Protein AF-A0A542ZF62-F1 (afdb_monomer_lite)

Sequence (66 aa):
MPPRSPFRPDRPQLVLALATVLAYAVGYPLALVAGSPFGWVLVTLGGFLLLAFGVVTIQRIHRSGP

Secondary structure (DSSP, 8-state):
-PPPPP----HHHHHHHHHHHHHHHHHHHHHHTS--HHHHHHHHHHHHHHHHHHHHHHHHHHHS--

pLDDT: mean 73.61, std 7.86, range [47.31, 86.62]

Organism: NCBI:txid297536

Radius of gyration: 15.74 Å; chains: 1; bounding box: 31×20×46 Å

Foldseek 3Di:
DDDDPPPPQDPVLVVLVVQLCVLCVQLVCCCVVVVDVVSVVSNVVSVVSVVVSVVVVVVVVVVPDD

Structure (mmCIF, N/CA/C/O backbone):
data_AF-A0A542ZF62-F1
#
_entry.id   AF-A0A542ZF62-F1
#
loop_
_atom_site.group_PDB
_atom_site.id
_atom_site.type_symbol
_atom_site.label_atom_id
_atom_site.label_alt_id
_atom_site.label_comp_id
_atom_site.label_asym_id
_atom_site.label_entity_id
_atom_site.label_seq_id
_atom_site.pdbx_PDB_ins_code
_atom_site.Cartn_x
_atom_site.Cartn_y
_atom_site.Cartn_z
_atom_site.occupancy
_atom_site.B_iso_or_equiv
_atom_site.auth_seq_id
_atom_site.auth_comp_id
_atom_site.auth_asym_id
_atom_site.auth_atom_id
_atom_site.pdbx_PDB_model_num
ATOM 1 N N . MET A 1 1 ? -17.694 -12.257 31.933 1.00 61.34 1 MET A N 1
ATOM 2 C CA . MET A 1 1 ? -16.853 -11.590 30.915 1.00 61.34 1 MET A CA 1
ATOM 3 C C . MET A 1 1 ? -17.637 -11.560 29.610 1.00 61.34 1 MET A C 1
ATOM 5 O O . MET A 1 1 ? -17.794 -12.622 29.022 1.00 61.34 1 MET A O 1
ATOM 9 N N . PRO A 1 2 ? -18.219 -10.425 29.189 1.00 59.59 2 PRO A N 1
ATOM 10 C CA . PRO A 1 2 ? -18.847 -10.358 27.874 1.00 59.59 2 PRO A CA 1
ATOM 11 C C . PRO A 1 2 ? -17.770 -10.418 26.769 1.00 59.59 2 PRO A C 1
ATOM 13 O O . PRO A 1 2 ? -16.661 -9.912 26.975 1.00 59.59 2 PRO A O 1
ATOM 16 N N . PRO A 1 3 ? -18.055 -11.049 25.617 1.00 64.62 3 PRO A N 1
ATOM 17 C CA . PRO A 1 3 ? -17.132 -11.105 24.490 1.00 64.62 3 PRO A CA 1
ATOM 18 C C . PRO A 1 3 ? -16.880 -9.691 23.957 1.00 64.62 3 PRO A C 1
ATOM 20 O O . PRO A 1 3 ? -17.818 -8.941 23.688 1.00 64.62 3 PRO A O 1
ATOM 23 N N . ARG A 1 4 ? -15.600 -9.323 23.814 1.00 63.31 4 ARG A N 1
ATOM 24 C CA . ARG A 1 4 ? -15.183 -8.094 23.127 1.00 63.31 4 ARG A CA 1
ATOM 25 C C . ARG A 1 4 ? -15.821 -8.110 21.737 1.00 63.31 4 ARG A C 1
ATOM 27 O O . ARG A 1 4 ? -15.609 -9.060 20.986 1.00 63.31 4 ARG A O 1
ATOM 34 N N . SER A 1 5 ? -16.638 -7.103 21.430 1.00 63.12 5 SER A N 1
ATOM 35 C CA . SER A 1 5 ? -17.317 -6.968 20.140 1.00 63.12 5 SER A CA 1
ATOM 36 C C . SER A 1 5 ? -16.326 -7.177 18.991 1.00 63.12 5 SER A C 1
ATOM 38 O O . SER A 1 5 ? -15.222 -6.624 19.068 1.00 63.12 5 SER A O 1
ATOM 40 N N . PRO A 1 6 ? -16.687 -7.918 17.926 1.00 59.97 6 PRO A N 1
ATOM 41 C CA . PRO A 1 6 ? -15.825 -8.052 16.763 1.00 59.97 6 PRO A CA 1
ATOM 42 C C . PRO A 1 6 ? -15.520 -6.646 16.264 1.00 59.97 6 PRO A C 1
ATOM 44 O O . PRO A 1 6 ? -16.436 -5.850 16.062 1.00 59.97 6 PRO A O 1
ATOM 47 N N . PHE A 1 7 ? -14.229 -6.344 16.160 1.00 62.34 7 PHE A N 1
ATOM 48 C CA . PHE A 1 7 ? -13.668 -5.096 15.664 1.00 62.34 7 PHE A CA 1
ATOM 49 C C . PHE A 1 7 ? -14.286 -4.825 14.287 1.00 62.34 7 PHE A C 1
ATOM 51 O O . PHE A 1 7 ? -13.789 -5.306 13.274 1.00 62.34 7 PHE A O 1
ATOM 58 N N . ARG A 1 8 ? -15.448 -4.166 14.241 1.00 61.94 8 ARG A N 1
ATOM 59 C CA . ARG A 1 8 ? -16.129 -3.862 12.986 1.00 61.94 8 ARG A CA 1
ATOM 60 C C . ARG A 1 8 ? -15.310 -2.727 12.382 1.00 61.94 8 ARG A C 1
ATOM 62 O O . ARG A 1 8 ? -15.280 -1.641 12.971 1.00 61.94 8 ARG A O 1
ATOM 69 N N . PRO A 1 9 ? -14.577 -2.966 11.283 1.00 60.84 9 PRO A N 1
ATOM 70 C CA . PRO A 1 9 ? -13.842 -1.893 10.648 1.00 60.84 9 PRO A CA 1
ATOM 71 C C . PRO A 1 9 ? -14.889 -0.901 10.160 1.00 60.84 9 PRO A C 1
ATOM 73 O O . PRO A 1 9 ? -15.834 -1.283 9.462 1.00 60.84 9 PRO A O 1
ATOM 76 N N . ASP A 1 10 ? -14.762 0.361 10.554 1.00 74.25 10 ASP A N 1
ATOM 77 C CA . ASP A 1 10 ? -15.636 1.382 9.998 1.00 74.25 10 ASP A CA 1
ATOM 78 C C . ASP A 1 10 ? -15.380 1.430 8.486 1.00 74.25 10 ASP A C 1
ATOM 80 O O . ASP A 1 10 ? -14.240 1.284 8.038 1.00 74.25 10 ASP A O 1
ATOM 84 N N . ARG A 1 11 ? -16.427 1.646 7.681 1.00 76.81 11 ARG A N 1
ATOM 85 C CA . ARG A 1 11 ? -16.302 1.805 6.219 1.00 76.81 11 ARG A CA 1
ATOM 86 C C . ARG A 1 11 ? -15.107 2.683 5.792 1.00 76.81 11 ARG A C 1
ATOM 88 O O . ARG A 1 11 ? -14.375 2.238 4.913 1.00 76.81 11 ARG A O 1
ATOM 95 N N . PRO A 1 12 ? -14.834 3.855 6.408 1.00 73.56 12 PRO A N 1
ATOM 96 C CA . PRO A 1 12 ? -13.653 4.653 6.068 1.00 73.56 12 PRO A CA 1
ATOM 97 C C . PRO A 1 12 ? -12.319 3.953 6.360 1.00 73.56 12 PRO A C 1
ATOM 99 O O . PRO A 1 12 ? -11.403 4.053 5.552 1.00 73.56 12 PRO A O 1
ATOM 102 N N . GLN A 1 13 ? -12.201 3.207 7.463 1.00 72.25 13 GLN A N 1
ATOM 103 C CA . GLN A 1 13 ? -10.992 2.436 7.773 1.00 72.25 13 GLN A CA 1
ATOM 104 C C . GLN A 1 13 ? -10.749 1.339 6.734 1.00 72.25 13 GLN A C 1
ATOM 106 O O . GLN A 1 13 ? -9.620 1.145 6.292 1.00 72.25 13 GLN A O 1
ATOM 111 N N . LEU A 1 14 ? -11.813 0.655 6.313 1.00 79.88 14 LEU A N 1
ATOM 112 C CA . LEU A 1 14 ? -11.721 -0.389 5.298 1.00 79.88 14 LEU A CA 1
ATOM 113 C C . LEU A 1 14 ? -11.295 0.202 3.948 1.00 79.88 14 LEU A C 1
ATOM 115 O O . LEU A 1 14 ? -10.390 -0.330 3.317 1.00 79.88 14 LEU A O 1
ATOM 119 N N . VAL A 1 15 ? -11.868 1.344 3.551 1.00 81.31 15 VAL A N 1
ATOM 120 C CA . VAL A 1 15 ? -11.481 2.068 2.327 1.00 81.31 15 VAL A CA 1
ATOM 121 C C . VAL A 1 15 ? -10.015 2.511 2.372 1.00 81.31 15 VAL A C 1
ATOM 123 O O . VAL A 1 15 ? -9.300 2.310 1.395 1.00 81.31 15 VAL A O 1
ATOM 126 N N . LEU A 1 16 ? -9.539 3.053 3.498 1.00 75.62 16 LEU A N 1
ATOM 127 C CA . LEU A 1 16 ? -8.134 3.447 3.671 1.00 75.62 16 LEU A CA 1
ATOM 128 C C . LEU A 1 16 ? -7.179 2.253 3.588 1.00 75.62 16 LEU A C 1
ATOM 130 O O . LEU A 1 16 ? -6.156 2.331 2.906 1.00 75.62 16 LEU A O 1
ATOM 134 N N . ALA A 1 17 ? -7.513 1.142 4.246 1.00 75.31 17 ALA A N 1
ATOM 135 C CA . ALA A 1 17 ? -6.714 -0.076 4.185 1.00 75.31 17 ALA A CA 1
ATOM 136 C C . ALA A 1 17 ? -6.634 -0.610 2.747 1.00 75.31 17 ALA A C 1
ATOM 138 O O . ALA A 1 17 ? -5.546 -0.899 2.253 1.00 75.31 17 ALA A O 1
ATOM 139 N N . LEU A 1 18 ? -7.767 -0.664 2.043 1.00 82.31 18 LEU A N 1
ATOM 140 C CA . LEU A 1 18 ? -7.839 -1.149 0.664 1.00 82.31 18 LEU A CA 1
ATOM 141 C C . LEU A 1 18 ? -7.081 -0.233 -0.307 1.00 82.31 18 LEU A C 1
ATOM 143 O O . LEU A 1 18 ? -6.339 -0.723 -1.155 1.00 82.31 18 LEU A O 1
ATOM 147 N N . ALA A 1 19 ? -7.197 1.087 -0.140 1.00 77.81 19 ALA A N 1
ATOM 148 C CA . ALA A 1 19 ? -6.442 2.071 -0.913 1.00 77.81 19 ALA A CA 1
ATOM 149 C C . ALA A 1 19 ? -4.929 1.937 -0.688 1.00 77.81 19 ALA A C 1
ATOM 151 O O . ALA A 1 19 ? -4.155 1.994 -1.640 1.00 77.81 19 ALA A O 1
ATOM 152 N N . THR A 1 20 ? -4.508 1.696 0.556 1.00 75.88 20 THR A N 1
ATOM 153 C CA . THR A 1 20 ? -3.096 1.490 0.902 1.00 75.88 20 THR A CA 1
ATOM 154 C C . THR A 1 20 ? -2.547 0.215 0.269 1.00 75.88 20 THR A C 1
ATOM 156 O O . THR A 1 20 ? -1.470 0.232 -0.327 1.00 75.88 20 THR A O 1
ATOM 159 N N . VAL A 1 21 ? -3.305 -0.883 0.345 1.00 80.69 21 VAL A N 1
ATOM 160 C CA . VAL A 1 21 ? -2.932 -2.163 -0.272 1.00 80.69 21 VAL A CA 1
ATOM 161 C C . VAL A 1 21 ? -2.838 -2.025 -1.788 1.00 80.69 21 VAL A C 1
ATOM 163 O O . VAL A 1 21 ? -1.854 -2.475 -2.362 1.00 80.69 21 VAL A O 1
ATOM 166 N N . LEU A 1 22 ? -3.797 -1.360 -2.439 1.00 80.06 22 LEU A N 1
ATOM 167 C CA . LEU A 1 22 ? -3.752 -1.103 -3.882 1.00 80.06 22 LEU A CA 1
ATOM 168 C C . LEU A 1 22 ? -2.551 -0.233 -4.274 1.00 80.06 22 LEU A C 1
ATOM 170 O O . LEU A 1 22 ? -1.860 -0.550 -5.240 1.00 80.06 22 LEU A O 1
ATOM 174 N N . ALA A 1 23 ? -2.263 0.824 -3.512 1.00 77.75 23 ALA A N 1
ATOM 175 C CA . ALA A 1 23 ? -1.125 1.701 -3.770 1.00 77.75 23 ALA A CA 1
ATOM 176 C C . ALA A 1 23 ? 0.212 0.950 -3.673 1.00 77.75 23 ALA A C 1
ATOM 178 O O . ALA A 1 23 ? 1.078 1.138 -4.525 1.00 77.75 23 ALA A O 1
ATOM 179 N N . TYR A 1 24 ? 0.366 0.057 -2.692 1.00 72.38 24 TYR A N 1
ATOM 180 C CA . TYR A 1 24 ? 1.557 -0.787 -2.571 1.00 72.38 24 TYR A CA 1
ATOM 181 C C . TYR A 1 24 ? 1.608 -1.888 -3.634 1.00 72.38 24 TYR A C 1
ATOM 183 O O . TYR A 1 24 ? 2.647 -2.079 -4.258 1.00 72.38 24 TYR A O 1
ATOM 191 N N . ALA A 1 25 ? 0.496 -2.581 -3.882 1.00 78.19 25 ALA A N 1
ATOM 192 C CA . ALA A 1 25 ? 0.425 -3.681 -4.841 1.00 78.19 25 ALA A CA 1
ATOM 193 C C . ALA A 1 25 ? 0.693 -3.227 -6.280 1.00 78.19 25 ALA A C 1
ATOM 195 O O . ALA A 1 25 ? 1.255 -3.991 -7.056 1.00 78.19 25 ALA A O 1
ATOM 196 N N . VAL A 1 26 ? 0.319 -1.994 -6.634 1.00 77.25 26 VAL A N 1
ATOM 197 C CA . VAL A 1 26 ? 0.595 -1.407 -7.953 1.00 77.25 26 VAL A CA 1
ATOM 198 C C . VAL A 1 26 ? 1.925 -0.656 -7.954 1.00 77.25 26 VAL A C 1
ATOM 200 O O . VAL A 1 26 ? 2.722 -0.822 -8.873 1.00 77.25 26 VAL A O 1
ATOM 203 N N . GLY A 1 27 ? 2.201 0.146 -6.925 1.00 70.81 27 GLY A N 1
ATOM 204 C CA . GLY A 1 27 ? 3.388 0.997 -6.860 1.00 70.81 27 GLY A CA 1
ATOM 205 C C . GLY A 1 27 ? 4.692 0.212 -6.749 1.00 70.81 27 GLY A C 1
ATOM 206 O O . GLY A 1 27 ? 5.668 0.568 -7.402 1.00 70.81 27 GLY A O 1
ATOM 207 N N . TYR A 1 28 ? 4.708 -0.880 -5.980 1.00 70.88 28 TYR A N 1
ATOM 208 C CA . TYR A 1 28 ? 5.900 -1.702 -5.768 1.00 70.88 28 TYR A CA 1
ATOM 209 C C . TYR A 1 28 ? 6.409 -2.376 -7.057 1.00 70.88 28 TYR A C 1
ATOM 211 O O . TYR A 1 28 ? 7.582 -2.189 -7.389 1.00 70.88 28 TYR A O 1
ATOM 219 N N . PRO A 1 29 ? 5.576 -3.080 -7.853 1.00 71.00 29 PRO A N 1
ATOM 220 C CA . PRO A 1 29 ? 6.020 -3.602 -9.141 1.00 71.00 29 PRO A CA 1
ATOM 221 C C . PRO A 1 29 ? 6.313 -2.490 -10.153 1.00 71.00 29 PRO A C 1
ATOM 223 O O . PRO A 1 29 ? 7.254 -2.629 -10.925 1.00 71.00 29 PRO A O 1
ATOM 226 N N . LEU A 1 30 ? 5.602 -1.357 -10.139 1.00 71.19 30 LEU A N 1
ATOM 227 C CA . LEU A 1 30 ? 5.944 -0.235 -11.026 1.00 71.19 30 LEU A CA 1
ATOM 228 C C . LEU A 1 30 ? 7.327 0.363 -10.699 1.00 71.19 30 LEU A C 1
ATOM 230 O O . LEU A 1 30 ? 8.071 0.742 -11.601 1.00 71.19 30 LEU A O 1
ATOM 234 N N . ALA A 1 31 ? 7.678 0.445 -9.415 1.00 66.88 31 ALA A N 1
ATOM 235 C CA . ALA A 1 31 ? 8.960 0.971 -8.959 1.00 66.88 31 ALA A CA 1
ATOM 236 C C . ALA A 1 31 ? 10.116 0.007 -9.263 1.00 66.88 31 ALA A C 1
ATOM 238 O O . ALA A 1 31 ? 11.169 0.444 -9.724 1.00 66.88 31 ALA A O 1
ATOM 239 N N . LEU A 1 32 ? 9.917 -1.294 -9.023 1.00 71.62 32 LEU A N 1
ATOM 240 C CA . LEU A 1 32 ? 10.970 -2.306 -9.158 1.00 71.62 32 LEU A CA 1
ATOM 241 C C . LEU A 1 32 ? 11.091 -2.894 -10.563 1.00 71.62 32 LEU A C 1
ATOM 243 O O . LEU A 1 32 ? 12.202 -3.110 -11.030 1.00 71.62 32 LEU A O 1
ATOM 247 N N . VAL A 1 33 ? 9.970 -3.169 -11.231 1.00 71.38 33 VAL A N 1
ATOM 248 C CA . VAL A 1 33 ? 9.959 -3.844 -12.539 1.00 71.38 33 VAL A CA 1
ATOM 249 C C . VAL A 1 33 ? 10.073 -2.831 -13.669 1.00 71.38 33 VAL A C 1
ATOM 251 O O . VAL A 1 33 ? 10.833 -3.049 -14.606 1.00 71.38 33 VAL A O 1
ATOM 254 N N . ALA A 1 34 ? 9.347 -1.711 -13.587 1.00 69.56 34 ALA A N 1
ATOM 255 C CA . ALA A 1 34 ? 9.399 -0.691 -14.635 1.00 69.56 34 ALA A CA 1
ATOM 256 C C . ALA A 1 34 ? 10.528 0.335 -14.427 1.00 69.56 34 ALA A C 1
ATOM 258 O O . ALA A 1 34 ? 10.753 1.161 -15.308 1.00 69.56 34 ALA A O 1
ATOM 259 N N . GLY A 1 35 ? 11.208 0.326 -13.269 1.00 69.56 35 GLY A N 1
ATOM 260 C CA . GLY A 1 35 ? 12.252 1.304 -12.927 1.00 69.56 35 GLY A CA 1
ATOM 261 C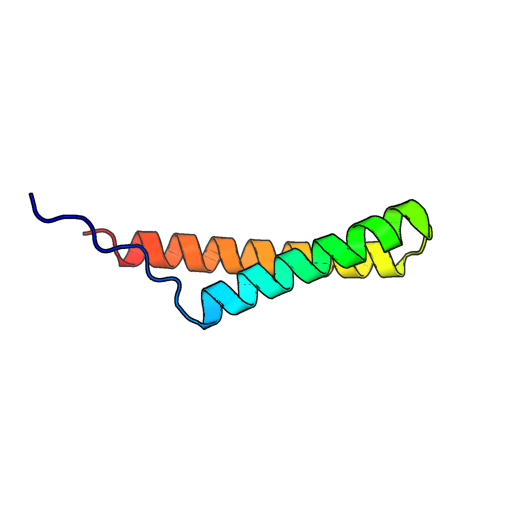 C . GLY A 1 35 ? 11.760 2.756 -12.952 1.00 69.56 35 GLY A C 1
ATOM 262 O O . GLY A 1 35 ? 12.554 3.687 -13.075 1.00 69.56 35 GLY A O 1
ATOM 263 N N . SER A 1 36 ? 10.440 2.961 -12.895 1.00 73.50 36 SER A N 1
ATOM 264 C CA . SER A 1 36 ? 9.824 4.256 -13.153 1.00 73.50 36 SER A CA 1
ATOM 265 C C . SER A 1 36 ? 9.758 5.084 -11.868 1.00 73.50 36 SER A C 1
ATOM 267 O O . SER A 1 36 ? 9.252 4.591 -10.851 1.00 73.50 36 SER A O 1
ATOM 269 N N . PRO A 1 37 ? 10.176 6.365 -11.890 1.00 77.06 37 PRO A N 1
ATOM 270 C CA . PRO A 1 37 ? 10.070 7.249 -10.728 1.00 77.06 37 PRO A CA 1
ATOM 271 C C . PRO A 1 37 ? 8.615 7.431 -10.268 1.00 77.06 37 PRO A C 1
ATOM 273 O O . PRO A 1 37 ? 8.364 7.652 -9.085 1.00 77.06 37 PRO A O 1
ATOM 276 N N . PHE A 1 38 ? 7.638 7.247 -11.164 1.00 75.06 38 PHE A N 1
ATOM 277 C CA . PHE A 1 38 ? 6.214 7.269 -10.820 1.00 75.06 38 PHE A CA 1
ATOM 278 C C . PHE A 1 38 ? 5.805 6.147 -9.855 1.00 75.06 38 PHE A C 1
ATOM 280 O O . PHE A 1 38 ? 4.922 6.357 -9.025 1.00 75.06 38 PHE A O 1
ATOM 287 N N . GLY A 1 39 ? 6.460 4.981 -9.909 1.00 73.94 39 GLY A N 1
ATOM 288 C CA . GLY A 1 39 ? 6.207 3.891 -8.964 1.00 73.94 39 GLY A CA 1
ATOM 289 C C . GLY A 1 39 ? 6.584 4.278 -7.537 1.00 73.94 39 GLY A C 1
ATOM 290 O O . GLY A 1 39 ? 5.805 4.071 -6.609 1.00 73.94 39 GLY A O 1
ATOM 291 N N . TRP A 1 40 ? 7.733 4.939 -7.372 1.00 75.38 40 TRP A N 1
ATOM 292 C CA . TRP A 1 40 ? 8.181 5.451 -6.077 1.00 75.38 40 TRP A CA 1
ATOM 293 C C . TRP A 1 40 ? 7.252 6.532 -5.526 1.00 75.38 40 TRP A C 1
ATOM 295 O O . TRP A 1 40 ? 6.945 6.513 -4.335 1.00 75.38 40 TRP A O 1
ATOM 305 N N . VAL A 1 41 ? 6.732 7.425 -6.377 1.00 80.81 41 VAL A N 1
ATOM 306 C CA . VAL A 1 41 ? 5.716 8.414 -5.970 1.00 80.81 41 VAL A CA 1
ATOM 307 C C . VAL A 1 41 ? 4.468 7.713 -5.429 1.00 80.81 41 VAL A C 1
ATOM 309 O O . VAL A 1 41 ? 3.984 8.075 -4.358 1.00 80.81 41 VAL A O 1
ATOM 312 N N . LEU A 1 42 ? 3.989 6.671 -6.115 1.00 75.88 42 LEU A N 1
ATOM 313 C CA . LEU A 1 42 ? 2.807 5.908 -5.707 1.00 75.88 42 LEU A CA 1
ATOM 314 C C . LEU A 1 42 ? 3.020 5.164 -4.378 1.00 75.88 42 LEU A C 1
ATOM 316 O O . LEU A 1 42 ? 2.149 5.197 -3.508 1.00 75.88 42 LEU A O 1
ATOM 320 N N . VAL A 1 43 ? 4.194 4.551 -4.188 1.00 77.19 43 VAL A N 1
ATOM 321 C CA . VAL A 1 43 ? 4.587 3.891 -2.928 1.00 77.19 43 VAL A CA 1
ATOM 322 C C . VAL A 1 43 ? 4.662 4.900 -1.783 1.00 77.19 43 VAL A C 1
ATOM 324 O O . VAL A 1 43 ? 4.158 4.635 -0.692 1.00 77.19 43 VAL A O 1
ATOM 327 N N . THR A 1 44 ? 5.237 6.078 -2.029 1.00 82.38 44 THR A N 1
ATOM 328 C CA . THR A 1 44 ? 5.355 7.140 -1.019 1.00 82.38 44 THR A CA 1
ATOM 329 C C . THR A 1 44 ? 3.972 7.647 -0.603 1.00 82.38 44 THR A C 1
ATOM 331 O O . THR A 1 44 ? 3.690 7.767 0.590 1.00 82.38 44 THR A O 1
ATOM 334 N N . LEU A 1 45 ? 3.068 7.858 -1.567 1.0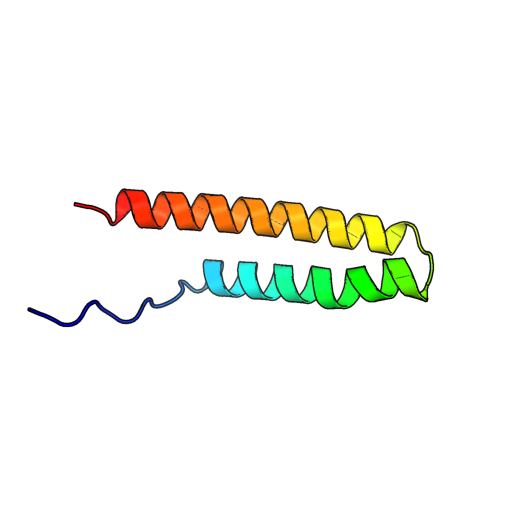0 79.62 45 LEU A N 1
ATOM 335 C CA . LEU A 1 45 ? 1.664 8.206 -1.319 1.00 79.62 45 LEU A CA 1
ATOM 336 C C . LEU A 1 45 ? 0.938 7.120 -0.512 1.00 79.62 45 LEU A C 1
ATOM 338 O O . LEU A 1 45 ? 0.244 7.433 0.456 1.00 79.62 45 LEU A O 1
ATOM 342 N N . GLY A 1 46 ? 1.151 5.845 -0.852 1.00 76.88 46 GLY A N 1
ATOM 343 C CA . GLY A 1 46 ? 0.651 4.708 -0.078 1.00 76.88 46 GLY A CA 1
ATOM 344 C C . GLY A 1 46 ? 1.178 4.696 1.361 1.00 76.88 46 GLY A C 1
ATOM 345 O O . GLY A 1 46 ? 0.421 4.439 2.294 1.00 76.88 46 GLY A O 1
ATOM 346 N N . GLY A 1 47 ? 2.451 5.046 1.565 1.00 78.94 47 GLY A N 1
ATOM 347 C CA . GLY A 1 47 ? 3.059 5.196 2.889 1.00 78.94 47 GLY A CA 1
ATOM 348 C C . GLY A 1 47 ? 2.411 6.299 3.733 1.00 78.94 47 GLY A C 1
ATOM 349 O O . GLY A 1 47 ? 2.113 6.076 4.907 1.00 78.94 47 GLY A O 1
ATOM 350 N N . PHE A 1 48 ? 2.118 7.461 3.141 1.00 81.62 48 PHE A N 1
ATOM 351 C CA . PHE A 1 48 ? 1.384 8.532 3.829 1.00 81.62 48 PHE A CA 1
ATOM 352 C C . PHE A 1 48 ? -0.035 8.103 4.224 1.00 81.62 48 PHE A C 1
ATOM 354 O O . PHE A 1 48 ? -0.468 8.390 5.343 1.00 81.62 48 PHE A O 1
ATOM 361 N N . LEU A 1 49 ? -0.741 7.372 3.353 1.00 78.69 49 LEU A N 1
ATOM 362 C CA . LEU A 1 49 ? -2.047 6.795 3.691 1.00 78.69 49 LEU A CA 1
ATOM 363 C C . LEU A 1 49 ? -1.948 5.795 4.851 1.00 78.69 49 LEU A C 1
ATOM 365 O O . LEU A 1 49 ? -2.790 5.826 5.749 1.00 78.69 49 LEU A O 1
ATOM 369 N N . LEU A 1 50 ? -0.910 4.953 4.868 1.00 76.44 50 LEU A N 1
ATOM 370 C CA . LEU A 1 50 ? -0.670 3.996 5.948 1.00 76.44 50 LEU A CA 1
ATOM 371 C C . LEU A 1 50 ? -0.424 4.707 7.286 1.00 76.44 50 LEU A C 1
ATOM 373 O O . LEU A 1 50 ? -0.977 4.302 8.307 1.00 76.44 50 LEU A O 1
ATOM 377 N N . LEU A 1 51 ? 0.363 5.787 7.286 1.00 82.75 51 LEU A N 1
ATOM 378 C CA . LEU A 1 51 ? 0.592 6.604 8.480 1.00 82.75 51 LEU A CA 1
ATOM 379 C C . LEU A 1 51 ? -0.705 7.238 8.983 1.00 82.75 51 LEU A C 1
ATOM 381 O O . LEU A 1 51 ? -1.008 7.136 10.171 1.00 82.75 51 LEU A O 1
ATOM 385 N N . ALA A 1 52 ? -1.503 7.835 8.095 1.00 80.44 52 ALA A N 1
ATOM 386 C CA . ALA A 1 52 ? -2.799 8.403 8.459 1.00 80.44 52 ALA A CA 1
ATOM 387 C C . ALA A 1 52 ? -3.740 7.335 9.042 1.00 80.44 52 ALA A C 1
ATOM 389 O O . ALA A 1 52 ? -4.380 7.557 10.072 1.00 80.44 52 ALA A O 1
ATOM 390 N N . PHE A 1 53 ? -3.771 6.146 8.437 1.00 76.62 53 PHE A N 1
ATOM 391 C CA . PHE A 1 53 ? -4.530 5.007 8.943 1.00 76.62 53 PHE A CA 1
ATOM 392 C C . PHE A 1 53 ? -4.047 4.559 10.329 1.00 76.62 53 PHE A C 1
ATOM 394 O O . PHE A 1 53 ? -4.866 4.324 11.221 1.00 76.62 53 PHE A O 1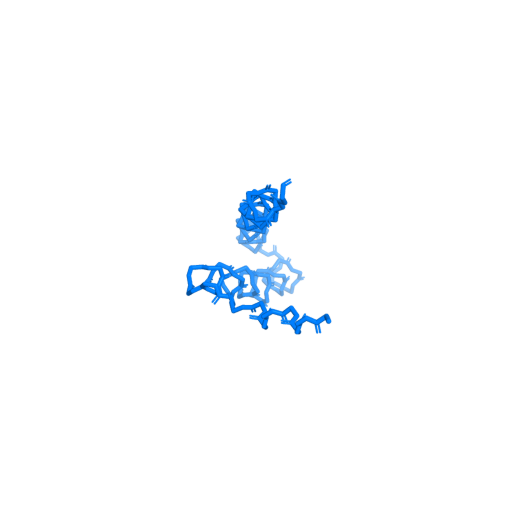
ATOM 401 N N . GLY A 1 54 ? -2.731 4.486 10.536 1.00 80.25 54 GLY A N 1
ATOM 402 C CA . GLY A 1 54 ? -2.118 4.176 11.825 1.00 80.25 54 GLY A CA 1
ATOM 403 C C . GLY A 1 54 ? -2.505 5.188 12.902 1.00 80.25 54 GLY A C 1
ATOM 404 O O . GLY A 1 54 ? -2.971 4.791 13.967 1.00 80.25 54 GLY A O 1
ATOM 405 N N . VAL A 1 55 ? -2.414 6.489 12.608 1.00 86.62 55 VAL A N 1
ATOM 406 C CA . VAL A 1 55 ? -2.798 7.568 13.536 1.00 86.62 55 VAL A CA 1
ATOM 407 C C . VAL A 1 55 ? -4.273 7.475 13.914 1.00 86.62 55 VAL A C 1
ATOM 409 O O . VAL A 1 55 ? -4.598 7.497 15.100 1.00 86.62 55 VAL A O 1
ATOM 412 N N . VAL A 1 56 ? -5.170 7.317 12.937 1.00 82.38 56 VAL A N 1
ATOM 413 C CA . VAL A 1 56 ? -6.611 7.165 13.203 1.00 82.38 56 VAL A CA 1
ATOM 414 C C . VAL A 1 56 ? -6.880 5.909 14.030 1.00 82.38 56 VAL A C 1
ATOM 416 O O . VAL A 1 56 ? -7.688 5.942 14.955 1.00 82.38 56 VAL A O 1
ATOM 419 N N . THR A 1 57 ? -6.185 4.809 13.741 1.00 79.00 57 THR A N 1
ATOM 420 C CA . THR A 1 57 ? -6.315 3.555 14.493 1.00 79.00 57 THR A CA 1
ATOM 421 C C . THR A 1 57 ? -5.861 3.722 15.942 1.00 79.00 57 THR A C 1
ATOM 423 O O . THR A 1 57 ? -6.595 3.335 16.849 1.00 79.00 57 THR A O 1
ATOM 426 N N . ILE A 1 58 ? -4.715 4.366 16.180 1.00 83.62 58 ILE A N 1
ATOM 427 C CA . ILE A 1 58 ? -4.200 4.661 17.526 1.00 83.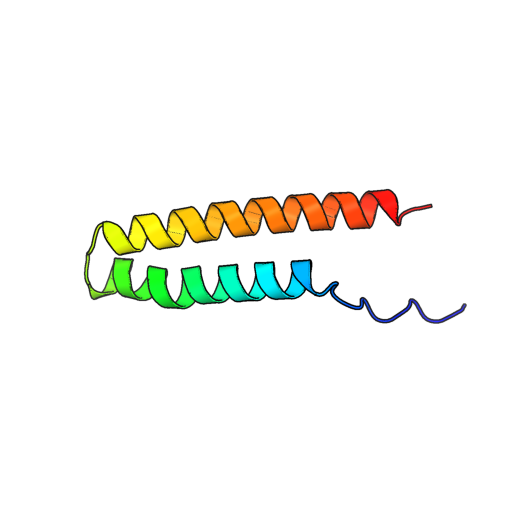62 58 ILE A CA 1
ATOM 428 C C . ILE A 1 58 ? -5.157 5.590 18.277 1.00 83.62 58 ILE A C 1
ATOM 430 O O . ILE A 1 58 ? -5.523 5.296 19.412 1.00 83.62 58 ILE A O 1
ATOM 434 N N . GLN A 1 59 ? -5.622 6.671 17.644 1.00 81.62 59 GLN A N 1
ATOM 435 C CA . GLN A 1 59 ? -6.598 7.582 18.246 1.0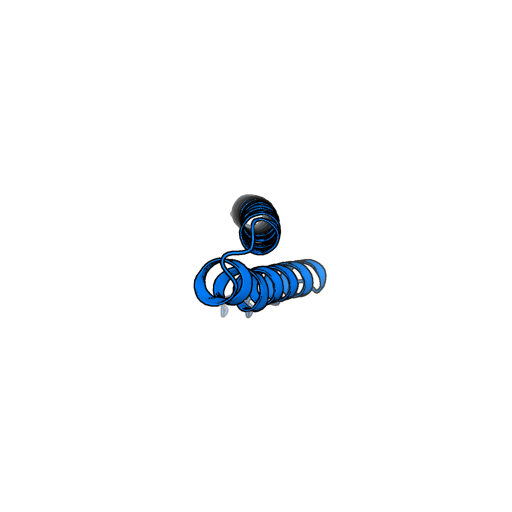0 81.62 59 GLN A CA 1
ATOM 436 C C . GLN A 1 59 ? -7.904 6.866 18.596 1.00 81.62 59 GLN A C 1
ATOM 438 O O . GLN A 1 59 ? -8.479 7.124 19.652 1.00 81.62 59 GLN A O 1
ATOM 443 N N . ARG A 1 60 ? -8.371 5.950 17.740 1.00 73.56 60 ARG A N 1
ATOM 444 C CA . ARG A 1 60 ? -9.576 5.156 17.993 1.00 73.56 60 ARG A CA 1
ATOM 445 C C . ARG A 1 60 ? -9.379 4.227 19.187 1.00 73.56 60 ARG A C 1
ATOM 447 O O . ARG A 1 60 ? -10.250 4.190 20.047 1.00 73.56 60 ARG A O 1
ATOM 454 N N . ILE A 1 61 ? -8.241 3.536 19.277 1.00 77.38 61 ILE A N 1
ATOM 455 C CA . ILE A 1 61 ? -7.902 2.681 20.426 1.00 77.38 61 ILE A CA 1
ATOM 456 C C . ILE A 1 61 ? -7.828 3.518 21.707 1.00 77.38 61 ILE A C 1
ATOM 458 O O . ILE A 1 61 ? -8.431 3.142 22.705 1.00 77.38 61 ILE A O 1
ATOM 462 N N . HIS A 1 62 ? -7.172 4.678 21.663 1.00 78.38 62 HIS A N 1
ATOM 463 C CA . HIS A 1 62 ? -7.026 5.557 22.822 1.00 78.38 62 HIS A CA 1
ATOM 464 C C . HIS A 1 62 ? -8.357 6.178 23.273 1.00 78.38 62 HIS A C 1
ATOM 466 O O . HIS A 1 62 ? -8.572 6.357 24.463 1.00 78.38 62 HIS A O 1
ATOM 472 N N . ARG A 1 63 ? -9.269 6.507 22.348 1.00 71.75 63 ARG A N 1
ATOM 473 C CA . ARG A 1 63 ? -10.620 7.005 22.680 1.00 71.75 63 ARG A CA 1
ATOM 474 C C . ARG A 1 63 ? -11.593 5.906 23.106 1.00 71.75 63 ARG A C 1
ATOM 476 O O . ARG A 1 63 ? -12.603 6.213 23.7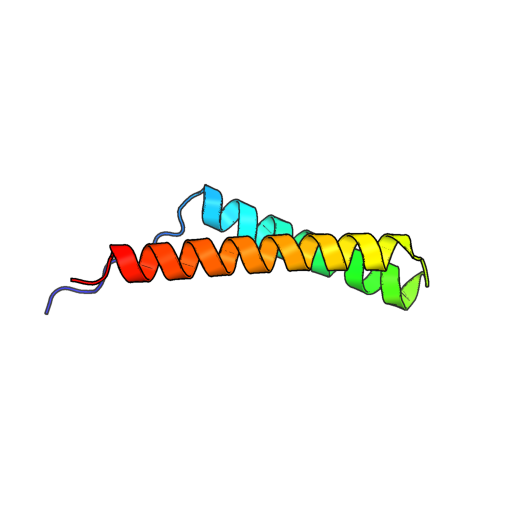22 1.00 71.75 63 ARG A O 1
ATOM 483 N N . SER A 1 64 ? -11.322 4.657 22.730 1.00 58.91 64 SER A N 1
ATOM 484 C CA . SER A 1 64 ? -12.128 3.489 23.117 1.00 58.91 64 SER A CA 1
ATOM 485 C C . SER A 1 64 ? -11.588 2.796 24.375 1.00 58.91 64 SER A C 1
ATOM 487 O O . SER A 1 64 ? -12.172 1.809 24.820 1.00 58.91 64 SER A O 1
ATOM 489 N N . GLY A 1 65 ? -10.458 3.269 24.910 1.00 47.31 65 GLY A N 1
ATOM 490 C CA . GLY A 1 65 ? -9.913 2.851 26.196 1.00 47.31 65 GLY A CA 1
ATOM 491 C C . GLY A 1 65 ? -10.628 3.574 27.348 1.00 47.31 65 GLY A C 1
ATOM 492 O O . GLY A 1 65 ? -10.972 4.741 27.168 1.00 47.31 65 GLY A O 1
ATOM 493 N N . PRO A 1 66 ? -10.901 2.878 28.467 1.00 52.78 66 PRO A N 1
ATOM 494 C CA . PRO A 1 66 ? -11.638 3.401 29.623 1.00 52.78 66 PRO A CA 1
ATOM 495 C C . PRO A 1 66 ? -10.944 4.572 30.325 1.00 52.78 66 PRO A C 1
ATOM 497 O O . PRO A 1 66 ? -9.692 4.626 30.293 1.00 52.78 66 PRO A O 1
#